Protein AF-A0A949TCM1-F1 (afdb_monomer_lite)

Foldseek 3Di:
DDPPPVVVVPDPPPPCPVPPPDDPDPPDDDDPDDPDQQDCPDPVSVVVVVVVVVVCQLQQVDDPVVLVVLCCVLVVVLCVQVVVLVVCCVPDPPNPVSCVVSVVSNVVSVVSVVVSVSSVVSNVVVVVVVVVD

Secondary structure (DSSP, 8-state):
--TTSSGGGSS------PPP------S----S---PPPPSSSHHHHHHHHHHHHHHHHTT---HHHHHHHIIIIIHHHHHHHHHHHHHHHH-S-HHHHHHHHHHHHHHHHHHHHHHHHHHHHHHHHHHHHTT-

pLDDT: mean 79.74, std 10.82, range [40.94, 92.69]

Radius of gyration: 36.77 Å; chains: 1; bounding box: 71×49×109 Å

Sequence (133 aa):
MSKNDEFKKFLPDEEFKSPPIVYEVPSEAEIPFQERIPSGYDPMSEIQLRGRAYRGLAGGKIPWWVLITGWFIFGGIAFAILIPTAIALITSNDLFLALITSLPALFFTSILVIIMWRGTAAKLVARKSQNRR

Structure (mmCIF, N/CA/C/O backbone):
data_AF-A0A949TCM1-F1
#
_entry.id   AF-A0A949TCM1-F1
#
loop_
_atom_site.group_PDB
_atom_site.id
_atom_site.type_symbol
_atom_site.label_atom_id
_atom_site.label_alt_id
_atom_site.label_comp_id
_atom_site.label_asym_id
_atom_site.label_entity_id
_atom_site.label_seq_id
_atom_site.pdbx_PDB_ins_code
_atom_site.Cartn_x
_atom_site.Cartn_y
_atom_site.Cartn_z
_atom_site.occupancy
_atom_site.B_iso_or_equiv
_atom_site.auth_seq_id
_atom_site.auth_comp_id
_atom_site.auth_asym_id
_atom_site.auth_atom_id
_atom_site.pdbx_PDB_model_num
ATOM 1 N N . MET A 1 1 ? -42.922 39.268 83.625 1.00 40.94 1 MET A N 1
ATOM 2 C CA . MET A 1 1 ? -43.728 38.449 82.694 1.00 40.94 1 MET A CA 1
ATOM 3 C C . MET A 1 1 ? -43.072 38.498 81.324 1.00 40.94 1 MET A C 1
ATOM 5 O O . MET A 1 1 ? -43.167 39.512 80.646 1.00 40.94 1 MET A O 1
ATOM 9 N N . SER A 1 2 ? -42.325 37.449 80.980 1.00 48.56 2 SER A N 1
ATOM 10 C CA . SER A 1 2 ? -41.699 37.268 79.667 1.00 48.56 2 SER A CA 1
ATOM 11 C C . SER A 1 2 ? -42.725 36.613 78.741 1.00 48.56 2 SER A C 1
ATOM 13 O O . SER A 1 2 ? -43.212 35.530 79.045 1.00 48.56 2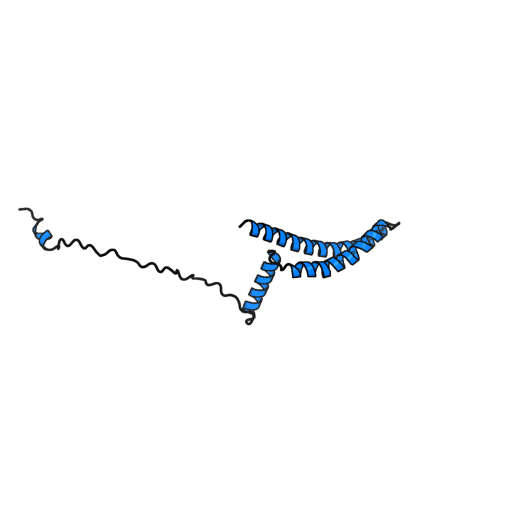 SER A O 1
ATOM 15 N N . LYS A 1 3 ? -43.093 37.274 77.638 1.00 52.06 3 LYS A N 1
ATOM 16 C CA . LYS A 1 3 ? -44.081 36.787 76.650 1.00 52.06 3 LYS A CA 1
ATOM 17 C C . LYS A 1 3 ? -43.558 35.648 75.755 1.00 52.06 3 LYS A C 1
ATOM 19 O O . LYS A 1 3 ? -44.270 35.209 74.861 1.00 52.06 3 LYS A O 1
ATOM 24 N N . ASN A 1 4 ? -42.334 35.172 75.985 1.00 58.47 4 ASN A N 1
ATOM 25 C CA . ASN A 1 4 ? -41.639 34.270 75.066 1.00 58.47 4 ASN A CA 1
ATOM 26 C C . ASN A 1 4 ? -41.744 32.778 75.437 1.00 58.47 4 ASN A C 1
ATOM 28 O O . ASN A 1 4 ? -41.255 31.947 74.675 1.00 58.47 4 ASN A O 1
ATOM 32 N N . ASP A 1 5 ? -42.385 32.425 76.558 1.00 59.12 5 ASP A N 1
ATOM 33 C CA . ASP A 1 5 ? -42.452 31.029 77.027 1.00 59.12 5 ASP A CA 1
ATOM 34 C C . ASP A 1 5 ? -43.704 30.269 76.553 1.00 59.12 5 ASP A C 1
ATOM 36 O O . ASP A 1 5 ? -43.642 29.059 76.356 1.00 59.12 5 ASP A O 1
ATOM 40 N N . GLU A 1 6 ? -44.828 30.945 76.283 1.00 61.66 6 GLU A N 1
ATOM 41 C CA . GLU A 1 6 ? -46.042 30.264 75.790 1.00 61.66 6 GLU A CA 1
ATOM 42 C C . GLU A 1 6 ? -45.890 29.743 74.356 1.00 61.66 6 GLU A C 1
ATOM 44 O O . GLU A 1 6 ? -46.442 28.698 74.019 1.00 61.66 6 GLU A O 1
ATOM 49 N N . PHE A 1 7 ? -45.097 30.420 73.520 1.00 61.44 7 PHE A N 1
ATOM 50 C CA . PHE A 1 7 ? -44.906 30.028 72.121 1.00 61.44 7 PHE A CA 1
ATOM 51 C C . PHE A 1 7 ? -44.073 28.744 71.975 1.00 61.44 7 PHE A C 1
ATOM 53 O O . PHE A 1 7 ? -44.286 27.965 71.050 1.00 61.44 7 PHE A O 1
ATOM 60 N N . LYS A 1 8 ? -43.175 28.470 72.931 1.00 57.78 8 LYS A N 1
ATOM 61 C CA . LYS A 1 8 ? -42.373 27.237 72.962 1.00 57.78 8 LYS A CA 1
ATOM 62 C C . LYS A 1 8 ? -43.178 25.996 73.350 1.00 57.78 8 LYS A C 1
ATOM 64 O O . LYS A 1 8 ? -42.734 24.890 73.100 1.00 57.78 8 LYS A O 1
ATOM 69 N N . LYS A 1 9 ? -44.379 26.157 73.915 1.0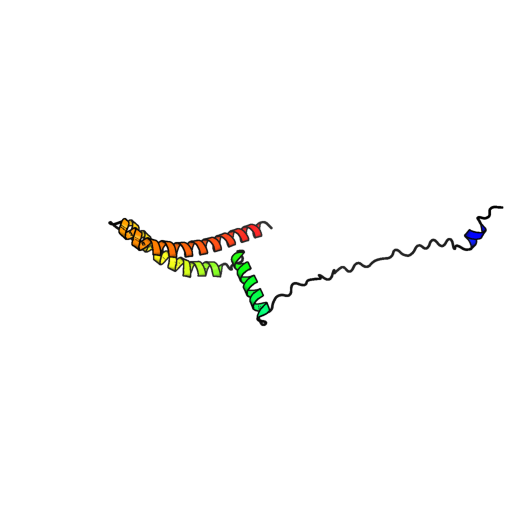0 62.16 9 LYS A N 1
ATOM 70 C CA . LYS A 1 9 ? -45.252 25.032 74.287 1.00 62.16 9 LYS A CA 1
ATOM 71 C C . LYS A 1 9 ? -45.934 24.371 73.079 1.00 62.16 9 LYS A C 1
ATOM 73 O O . LYS A 1 9 ? -46.397 23.241 73.187 1.00 62.16 9 LYS A O 1
ATOM 78 N N . PHE A 1 10 ? -46.014 25.078 71.950 1.00 63.19 10 PHE A N 1
ATOM 79 C CA . PHE A 1 10 ? -46.665 24.609 70.719 1.00 63.19 10 PHE A CA 1
ATOM 80 C C . PHE A 1 10 ? -45.688 24.060 69.676 1.00 63.19 10 PHE A C 1
ATOM 82 O O . PHE A 1 10 ? -46.123 23.505 68.669 1.00 63.19 10 PHE A O 1
ATOM 89 N N . LEU A 1 11 ? -44.385 24.211 69.907 1.00 66.25 11 LEU A N 1
ATOM 90 C CA . LEU A 1 11 ? -43.346 23.612 69.086 1.00 66.25 11 LEU A CA 1
ATOM 91 C C . LEU A 1 11 ? -42.834 22.391 69.851 1.00 66.25 11 LEU A C 1
ATOM 93 O O . LEU A 1 11 ? -42.244 22.571 70.914 1.00 66.25 11 LEU A O 1
ATOM 97 N N . PRO A 1 12 ? -43.082 21.155 69.391 1.00 59.75 12 PRO A N 1
ATOM 98 C CA . PRO A 1 12 ? -42.352 20.029 69.942 1.00 59.75 12 PRO A CA 1
ATOM 99 C C . PRO A 1 12 ? -40.860 20.289 69.689 1.00 59.75 12 PRO A C 1
ATOM 101 O O . PRO A 1 12 ? -40.449 20.409 68.536 1.00 59.75 12 PRO A O 1
ATOM 104 N N . ASP A 1 13 ? -40.051 20.357 70.751 1.00 56.94 13 ASP A N 1
ATOM 105 C CA . ASP A 1 13 ? -38.578 20.288 70.693 1.00 56.94 13 ASP A CA 1
ATOM 106 C C . ASP A 1 13 ? -38.127 18.869 70.281 1.00 56.94 13 ASP A C 1
ATOM 108 O O . ASP A 1 13 ? -37.160 18.304 70.793 1.00 56.94 13 ASP A O 1
ATOM 112 N N . GLU A 1 14 ? -38.860 18.245 69.363 1.00 57.47 14 GLU A N 1
ATOM 113 C CA . GLU A 1 14 ? -38.388 17.071 68.670 1.00 57.47 14 GLU A CA 1
ATOM 114 C C . GLU A 1 14 ? -37.333 17.579 67.701 1.00 57.47 14 GLU A C 1
ATOM 116 O O . GLU A 1 14 ? -37.625 18.161 66.655 1.00 57.47 14 GLU A O 1
ATOM 121 N N . GLU A 1 15 ? -36.072 17.384 68.087 1.00 59.56 15 GLU A N 1
ATOM 122 C CA . GLU A 1 15 ? -34.991 17.195 67.138 1.00 59.56 15 GLU A CA 1
ATOM 123 C C . GLU A 1 15 ? -35.492 16.182 66.102 1.00 59.56 15 GLU A C 1
ATOM 125 O O . GLU A 1 15 ? -35.344 14.971 66.276 1.00 59.56 15 GLU A O 1
ATOM 130 N N . PHE A 1 16 ? -36.114 16.667 65.025 1.00 56.09 16 PHE A N 1
ATOM 131 C CA . PHE A 1 16 ? -36.339 15.904 63.814 1.00 56.09 16 PHE A CA 1
ATOM 132 C C . PHE A 1 16 ? -34.944 15.608 63.263 1.00 56.09 16 PHE A C 1
ATOM 134 O O . PHE A 1 16 ? -34.471 16.235 62.311 1.00 56.09 16 PHE A O 1
ATOM 141 N N . LYS A 1 17 ? -34.266 14.627 63.871 1.00 59.53 17 LYS A N 1
ATOM 142 C CA . LYS A 1 17 ? -33.226 13.821 63.248 1.00 59.53 17 LYS A CA 1
ATOM 143 C C . LYS A 1 17 ? -33.933 13.060 62.145 1.00 59.53 17 LYS A C 1
ATOM 145 O O . LYS A 1 17 ? -34.220 11.874 62.257 1.00 59.53 17 LYS A O 1
ATOM 150 N N . SER A 1 18 ? -34.280 13.805 61.101 1.00 64.00 18 SER A N 1
ATOM 151 C CA . SER A 1 18 ? -34.670 13.264 59.820 1.00 64.00 18 SER A CA 1
ATOM 152 C C . SER A 1 18 ? -33.574 12.253 59.503 1.00 64.00 18 SER A C 1
ATOM 154 O O . SER A 1 18 ? -32.401 12.653 59.500 1.00 64.00 18 SER A O 1
ATOM 156 N N . PRO A 1 19 ? -33.890 10.952 59.374 1.00 66.62 19 PRO A N 1
ATOM 157 C CA . PRO A 1 19 ? -32.870 9.981 59.021 1.00 66.62 19 PRO A CA 1
ATOM 158 C C . PRO A 1 19 ? -32.158 10.513 57.772 1.00 66.62 19 PRO A C 1
ATOM 160 O O . PRO A 1 19 ? -32.828 11.106 56.916 1.00 66.62 19 PRO A O 1
ATOM 163 N N . PRO A 1 20 ? -30.818 10.410 57.697 1.00 70.19 20 PRO A N 1
ATOM 164 C CA . PRO A 1 20 ? -30.077 10.956 56.571 1.00 70.19 20 PRO A CA 1
ATOM 165 C C . PRO A 1 20 ? -30.730 10.428 55.301 1.00 70.19 20 PRO A C 1
ATOM 167 O O . PRO A 1 20 ? -30.924 9.222 55.167 1.00 70.19 20 PRO A O 1
ATOM 170 N N . ILE A 1 21 ? -31.147 11.332 54.416 1.00 71.44 21 ILE A N 1
ATOM 171 C CA . ILE A 1 21 ? -31.754 10.946 53.147 1.00 71.44 21 ILE A CA 1
ATOM 172 C C . ILE A 1 21 ? -30.651 10.232 52.366 1.00 71.44 21 ILE A C 1
ATOM 174 O O . ILE A 1 21 ? -29.741 10.866 51.831 1.00 71.44 21 ILE A O 1
ATOM 178 N N . VAL A 1 22 ? -30.679 8.901 52.392 1.00 73.38 22 VAL A N 1
ATOM 179 C CA . VAL A 1 22 ? -29.749 8.060 51.647 1.00 73.38 22 VAL A CA 1
ATOM 180 C C . VAL A 1 22 ? -30.248 8.049 50.213 1.00 73.38 22 VAL A C 1
ATOM 182 O O . VAL A 1 22 ? -31.218 7.374 49.882 1.00 73.38 22 VAL A O 1
ATOM 185 N N . TYR A 1 23 ? -29.611 8.848 49.365 1.00 71.44 23 TYR A N 1
ATOM 186 C CA . TYR A 1 23 ? -29.792 8.727 47.928 1.00 71.44 23 TYR A CA 1
ATOM 187 C C . TYR A 1 23 ? -28.980 7.521 47.466 1.00 71.44 23 TYR A C 1
ATOM 189 O O . TYR A 1 23 ? -27.748 7.557 47.467 1.00 71.44 23 TYR A O 1
ATOM 197 N N . GLU A 1 24 ? -29.662 6.444 47.091 1.00 75.38 24 GLU A N 1
ATOM 198 C CA . GLU A 1 24 ? -29.033 5.353 46.357 1.00 75.38 24 GLU A CA 1
ATOM 199 C C . GLU A 1 24 ? -28.700 5.874 44.959 1.00 75.38 24 GLU A C 1
ATOM 201 O O . GLU A 1 24 ? -29.564 6.009 44.094 1.00 75.38 24 GLU A O 1
ATOM 206 N N . VAL A 1 25 ? -27.438 6.256 44.758 1.00 75.19 25 VAL A N 1
ATOM 207 C CA . VAL A 1 25 ? -26.929 6.563 43.424 1.00 75.19 25 VAL A CA 1
ATOM 208 C C . VAL 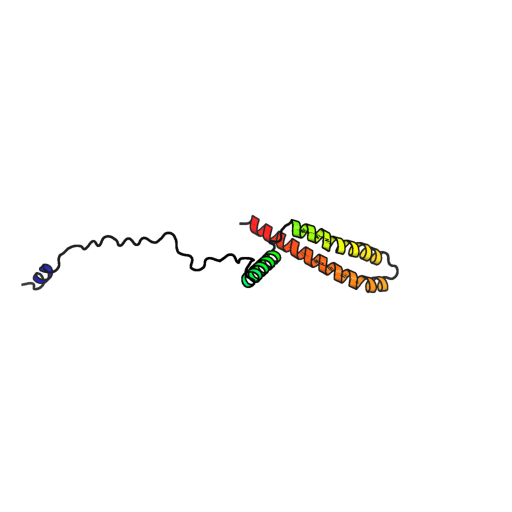A 1 25 ? -26.821 5.227 42.692 1.00 75.19 25 VAL A C 1
ATOM 210 O O . VAL A 1 25 ? -26.034 4.381 43.129 1.00 75.19 25 VAL A O 1
ATOM 213 N N . PRO A 1 26 ? -27.592 4.995 41.615 1.00 77.38 26 PRO A N 1
ATOM 214 C CA . PRO A 1 26 ? -27.462 3.767 40.850 1.00 77.38 26 PRO A CA 1
ATOM 215 C C . PRO A 1 26 ? -26.021 3.655 40.347 1.00 77.38 26 PRO A C 1
ATOM 217 O O . PRO A 1 26 ? -25.464 4.605 39.795 1.00 77.38 26 PRO A O 1
ATOM 220 N N . SER A 1 27 ? -25.400 2.494 40.564 1.00 76.62 27 SER A N 1
ATOM 221 C CA . SER A 1 27 ? -24.019 2.230 40.142 1.00 76.62 27 SER A CA 1
ATOM 222 C C . SER A 1 27 ? -23.849 2.256 38.622 1.00 76.62 27 SER A C 1
ATOM 224 O O . SER A 1 27 ? -22.736 2.420 38.126 1.00 76.62 27 SER A O 1
ATOM 226 N N . GLU A 1 28 ? -24.947 2.109 37.885 1.00 77.44 28 GLU A N 1
ATOM 227 C CA . GLU A 1 28 ? -24.987 2.125 36.430 1.00 77.44 28 GLU A CA 1
ATOM 228 C C . GLU A 1 28 ? -25.705 3.382 35.948 1.00 77.44 28 GLU A C 1
ATOM 230 O O . GLU A 1 28 ? -26.929 3.489 35.962 1.00 77.44 28 GLU A O 1
ATOM 235 N N . ALA A 1 29 ? -24.910 4.358 35.515 1.00 74.31 29 ALA A N 1
ATOM 236 C CA . ALA A 1 29 ? -25.409 5.457 34.710 1.00 74.31 29 ALA A CA 1
ATOM 237 C C . ALA A 1 29 ? -25.781 4.907 33.326 1.00 74.31 29 ALA A C 1
ATOM 239 O O . ALA A 1 29 ? -24.915 4.401 32.605 1.00 74.31 29 ALA A O 1
ATOM 240 N N . GLU A 1 30 ? -27.054 5.010 32.943 1.00 71.62 30 GLU A N 1
ATOM 241 C CA . GLU A 1 30 ? -27.474 4.706 31.577 1.00 71.62 30 GLU A CA 1
ATOM 242 C C . GLU A 1 30 ? -26.734 5.636 30.612 1.00 71.62 30 GLU A C 1
ATOM 244 O O . GLU A 1 30 ? -26.875 6.860 30.640 1.00 71.62 30 GLU A O 1
ATOM 249 N N . ILE A 1 31 ? -25.887 5.047 29.772 1.00 77.19 31 ILE A N 1
ATOM 250 C CA . ILE A 1 31 ? -25.140 5.778 28.755 1.00 77.19 31 ILE A CA 1
ATOM 251 C C . ILE A 1 31 ? -26.166 6.247 27.711 1.00 77.19 31 ILE A C 1
ATOM 253 O O . ILE A 1 31 ? -26.749 5.398 27.035 1.00 77.19 31 ILE A O 1
ATOM 257 N N . PRO A 1 32 ? -26.389 7.563 27.523 1.00 73.44 32 PRO A N 1
ATOM 258 C CA . PRO A 1 32 ? -27.469 8.064 26.663 1.00 73.44 32 PRO A CA 1
ATOM 259 C C . PRO A 1 32 ? -27.282 7.690 25.187 1.00 73.44 32 PRO A C 1
ATOM 261 O O . PRO A 1 32 ? -28.223 7.737 24.399 1.00 73.44 32 PRO A O 1
ATOM 264 N N . PHE A 1 33 ? -26.065 7.297 24.807 1.00 71.50 33 PHE A N 1
ATOM 265 C CA . PHE A 1 33 ? -25.724 6.861 23.464 1.00 71.50 33 PHE A CA 1
ATOM 266 C C . PHE A 1 33 ? -24.972 5.537 23.532 1.00 71.50 33 PHE A C 1
ATOM 268 O O . PHE A 1 33 ? -23.753 5.498 23.700 1.00 71.50 33 PHE A O 1
ATOM 275 N N . GLN A 1 34 ? -25.696 4.434 23.368 1.00 71.38 34 GLN A N 1
ATOM 276 C CA . GLN A 1 34 ? -25.068 3.162 23.049 1.00 71.38 34 GLN A CA 1
ATOM 277 C C . GLN A 1 34 ? -24.731 3.176 21.554 1.00 71.38 34 GLN A C 1
ATOM 279 O O . GLN A 1 34 ? -25.629 3.196 20.710 1.00 71.38 34 GLN A O 1
ATOM 284 N N . GLU A 1 35 ? -23.439 3.218 21.205 1.00 69.94 35 GLU A N 1
ATOM 285 C CA . GLU A 1 35 ? -23.013 3.104 19.805 1.00 69.94 35 GLU A CA 1
ATOM 286 C C . GLU A 1 35 ? -23.520 1.774 19.233 1.00 69.94 35 GLU A C 1
ATOM 288 O O . GLU A 1 35 ? -22.968 0.702 19.496 1.00 69.94 35 GLU A O 1
ATOM 293 N N . ARG A 1 36 ? -24.590 1.832 18.436 1.00 72.69 36 ARG A N 1
ATOM 294 C CA . ARG A 1 36 ? -25.106 0.658 17.739 1.00 72.69 36 ARG A CA 1
ATOM 295 C C . ARG A 1 36 ? -24.086 0.238 16.690 1.00 72.69 36 ARG A C 1
ATOM 297 O O . ARG A 1 36 ? -23.706 1.032 15.832 1.00 72.69 36 ARG A O 1
ATOM 304 N N . ILE A 1 37 ? -23.658 -1.022 16.734 1.00 78.31 37 ILE A N 1
ATOM 305 C CA . ILE A 1 37 ? -22.834 -1.595 15.670 1.00 78.31 37 ILE A CA 1
ATOM 306 C C . ILE A 1 37 ? -23.723 -1.682 14.419 1.00 78.31 37 ILE A C 1
ATOM 308 O O . ILE A 1 37 ? -24.744 -2.374 14.463 1.00 78.31 37 ILE A O 1
ATOM 312 N N . PRO A 1 38 ? -23.397 -0.968 13.326 1.00 80.75 38 PRO A N 1
ATOM 313 C CA . PRO A 1 38 ? -24.212 -1.001 12.118 1.00 80.75 38 PRO A CA 1
ATOM 314 C C . PRO A 1 38 ? -24.252 -2.426 11.551 1.00 80.75 38 PRO A C 1
ATOM 316 O O . PRO A 1 38 ? -23.227 -3.107 11.508 1.00 80.75 38 PRO A O 1
ATOM 319 N N . SER A 1 39 ? -25.434 -2.890 11.135 1.00 82.38 39 SER A N 1
ATOM 320 C CA . SER A 1 39 ? -25.594 -4.195 10.486 1.00 82.38 39 SER A CA 1
ATOM 321 C C . SER A 1 39 ? -25.228 -4.101 8.999 1.00 82.38 39 SER A C 1
ATOM 323 O O . SER A 1 39 ? -25.375 -3.059 8.375 1.00 82.38 39 SER A O 1
ATOM 325 N N . GLY A 1 40 ? -24.746 -5.181 8.387 1.00 84.00 40 GLY A N 1
ATOM 326 C CA . GLY A 1 40 ? -24.454 -5.193 6.943 1.00 84.00 40 GLY A CA 1
ATOM 327 C C . GLY A 1 40 ? -25.681 -5.395 6.047 1.00 84.00 40 GLY A C 1
ATOM 328 O O . GLY A 1 40 ? -25.529 -5.434 4.836 1.00 84.00 40 GLY A O 1
ATOM 329 N N . TYR A 1 41 ? -26.866 -5.579 6.636 1.00 85.69 41 TYR A N 1
ATOM 330 C CA . TYR A 1 41 ? -28.080 -5.989 5.921 1.00 85.69 41 TYR A CA 1
ATOM 331 C C . TYR A 1 41 ? -28.956 -4.819 5.462 1.00 85.69 41 TYR A C 1
ATOM 333 O O . TYR A 1 41 ? -29.724 -4.979 4.519 1.00 85.69 41 TYR A O 1
ATOM 341 N N . ASP A 1 42 ? -28.860 -3.662 6.120 1.00 91.12 42 ASP A N 1
ATOM 342 C CA . ASP A 1 42 ? -29.538 -2.436 5.696 1.00 91.12 42 ASP A CA 1
ATOM 343 C C . ASP A 1 42 ? -28.555 -1.588 4.859 1.00 91.12 42 ASP A C 1
ATOM 345 O O . ASP A 1 42 ? -27.407 -1.387 5.279 1.00 91.12 42 ASP A O 1
ATOM 349 N N . PRO A 1 43 ? -28.960 -1.100 3.669 1.00 85.81 43 PRO A N 1
ATOM 350 C CA . PRO A 1 43 ? -28.101 -0.294 2.802 1.00 85.81 43 PRO A CA 1
ATOM 351 C C . PRO A 1 43 ? -27.483 0.918 3.512 1.00 85.81 43 PRO A C 1
ATOM 353 O O . PRO A 1 43 ? -26.338 1.283 3.229 1.00 85.81 43 PRO A O 1
ATOM 356 N N . MET A 1 44 ? -28.191 1.540 4.460 1.00 88.88 44 MET A N 1
ATOM 357 C CA . MET A 1 44 ? -27.658 2.698 5.180 1.00 88.88 44 MET A CA 1
ATOM 358 C C . MET A 1 44 ? -26.507 2.303 6.115 1.00 88.88 44 MET A C 1
ATOM 360 O O . MET A 1 44 ? -25.460 2.957 6.161 1.00 88.88 44 MET A O 1
ATOM 364 N N . SER A 1 45 ? -26.672 1.210 6.854 1.00 85.81 45 SER A N 1
ATOM 365 C CA . SER A 1 45 ? -25.658 0.712 7.780 1.00 85.81 45 SER A CA 1
ATOM 366 C C . SER A 1 45 ? -24.481 0.048 7.055 1.00 85.81 45 SER A C 1
ATOM 368 O O . SER A 1 45 ? -23.348 0.117 7.538 1.00 85.81 45 SER A O 1
ATOM 370 N N . GLU A 1 46 ? -24.689 -0.483 5.848 1.00 88.06 46 GLU A N 1
ATOM 371 C CA . GLU A 1 46 ? -23.610 -0.958 4.979 1.00 88.06 46 GLU A CA 1
ATOM 372 C C . GLU A 1 46 ? -22.643 0.174 4.586 1.00 88.06 46 GLU A C 1
ATOM 374 O O . GLU A 1 46 ? -21.421 0.020 4.686 1.00 88.06 46 GLU A O 1
ATOM 379 N N . ILE A 1 47 ? -23.163 1.341 4.192 1.00 86.06 47 ILE A N 1
ATOM 380 C CA . ILE A 1 47 ? -22.334 2.510 3.852 1.00 86.06 47 ILE A CA 1
ATOM 381 C C . ILE A 1 47 ? -21.500 2.945 5.065 1.00 86.06 47 ILE A C 1
ATOM 383 O O . ILE A 1 47 ? -20.307 3.240 4.933 1.00 86.06 47 ILE A O 1
ATOM 387 N N . GLN A 1 48 ? -22.095 2.931 6.260 1.00 86.62 48 GLN A N 1
ATOM 388 C CA . GLN A 1 48 ? -21.394 3.257 7.504 1.00 86.62 48 GLN A CA 1
ATOM 389 C C . GLN A 1 48 ? -20.279 2.250 7.819 1.00 86.62 48 GLN A C 1
ATOM 391 O O . GLN A 1 48 ? -19.170 2.656 8.185 1.00 86.62 48 GLN A O 1
ATOM 396 N N . LEU A 1 49 ? -20.529 0.950 7.628 1.00 86.06 49 LEU A N 1
ATOM 397 C CA . LEU A 1 49 ? -19.518 -0.101 7.783 1.00 86.06 49 LEU A CA 1
ATOM 398 C C . LEU A 1 49 ? -18.363 0.076 6.799 1.00 86.06 49 LEU A C 1
ATOM 400 O O . LEU A 1 49 ? -17.201 0.035 7.210 1.00 86.06 49 LEU A O 1
ATOM 404 N N . ARG A 1 50 ? -18.665 0.334 5.522 1.00 84.69 50 ARG A N 1
ATOM 405 C CA . ARG A 1 50 ? -17.652 0.598 4.489 1.00 84.69 50 ARG A CA 1
ATOM 406 C C . ARG A 1 50 ? -16.815 1.826 4.848 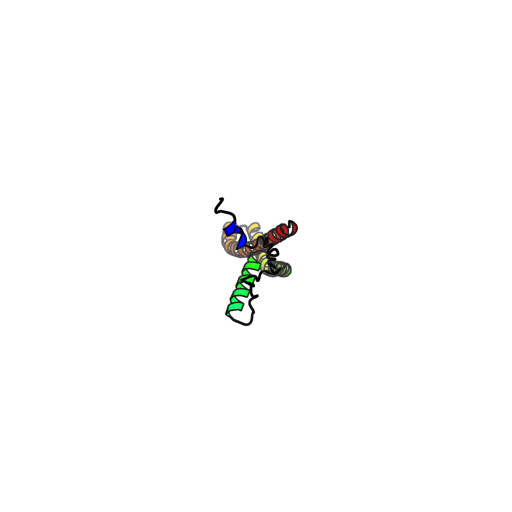1.00 84.69 50 ARG A C 1
ATOM 408 O O . ARG A 1 50 ? -15.588 1.756 4.843 1.00 84.69 50 ARG A O 1
ATOM 415 N N . GLY A 1 51 ? -17.450 2.926 5.251 1.00 84.06 51 GLY A N 1
ATOM 416 C CA . GLY A 1 51 ? -16.755 4.138 5.695 1.00 84.06 51 GLY A CA 1
ATOM 417 C C . GLY A 1 51 ? -15.846 3.898 6.908 1.00 84.06 51 GLY A C 1
ATOM 418 O O . GLY A 1 51 ? -14.700 4.361 6.934 1.00 84.06 51 GLY A O 1
ATOM 419 N N . ARG A 1 52 ? -16.318 3.124 7.896 1.00 82.62 52 ARG A N 1
ATOM 420 C CA . ARG A 1 52 ? -15.527 2.722 9.072 1.00 82.62 52 ARG A CA 1
ATOM 421 C C . ARG A 1 52 ? -14.351 1.825 8.670 1.00 82.62 52 ARG A C 1
ATOM 423 O O . ARG A 1 52 ? -13.248 2.026 9.179 1.00 82.62 52 ARG A O 1
ATOM 430 N N . ALA A 1 53 ? -14.548 0.905 7.728 1.00 80.94 53 ALA A N 1
ATOM 431 C CA . ALA A 1 53 ? -13.487 0.064 7.184 1.00 80.94 53 ALA A CA 1
ATOM 432 C C . ALA A 1 53 ? -12.418 0.898 6.458 1.00 80.94 53 ALA A C 1
ATOM 434 O O . ALA A 1 53 ? -11.237 0.764 6.774 1.00 80.94 53 ALA A O 1
ATOM 435 N N . TYR A 1 54 ? -12.804 1.825 5.573 1.00 82.31 54 TYR A N 1
ATOM 436 C CA . TYR A 1 54 ? -11.855 2.703 4.874 1.00 82.31 54 TYR A CA 1
ATOM 437 C C . TYR A 1 54 ? -11.071 3.604 5.830 1.00 82.31 54 TYR A C 1
ATOM 439 O O . TYR A 1 54 ? -9.854 3.732 5.689 1.00 82.31 54 TYR A O 1
ATOM 447 N N . ARG A 1 55 ? -11.726 4.169 6.853 1.00 80.38 55 ARG A N 1
ATOM 448 C CA . ARG A 1 55 ? -11.028 4.913 7.915 1.00 80.38 55 ARG A CA 1
ATOM 449 C C . ARG A 1 55 ? -10.069 4.028 8.707 1.00 80.38 55 ARG A C 1
ATOM 451 O O . ARG A 1 55 ? -8.970 4.471 9.025 1.00 80.38 55 ARG A O 1
ATOM 458 N N . GLY A 1 56 ? -10.450 2.787 9.004 1.00 77.19 56 GLY A N 1
ATOM 459 C CA . GLY A 1 56 ? -9.573 1.814 9.658 1.00 77.19 56 GLY A CA 1
ATOM 460 C C . GLY A 1 56 ? -8.340 1.478 8.817 1.00 77.19 56 GLY A C 1
ATOM 461 O O . GLY A 1 56 ? -7.224 1.453 9.341 1.00 77.19 56 GLY A O 1
ATOM 462 N N . LEU A 1 57 ? -8.526 1.289 7.509 1.00 74.38 57 LEU A N 1
ATOM 463 C CA . LEU A 1 57 ? -7.440 1.040 6.563 1.00 74.38 57 LEU A CA 1
ATOM 464 C C . LEU A 1 57 ? -6.503 2.255 6.456 1.00 74.38 57 LEU A C 1
ATOM 466 O O . LEU A 1 57 ? -5.291 2.104 6.587 1.00 74.38 57 LEU A O 1
ATOM 470 N N . ALA A 1 58 ? -7.048 3.466 6.318 1.00 71.31 58 ALA A N 1
ATOM 471 C CA . ALA A 1 58 ? -6.260 4.700 6.285 1.00 71.31 58 ALA A CA 1
ATOM 472 C C . ALA A 1 58 ? -5.535 4.983 7.617 1.00 71.31 58 ALA A C 1
ATOM 474 O O . ALA A 1 58 ? -4.428 5.514 7.625 1.00 71.31 58 ALA A O 1
ATOM 475 N N . GLY A 1 59 ? -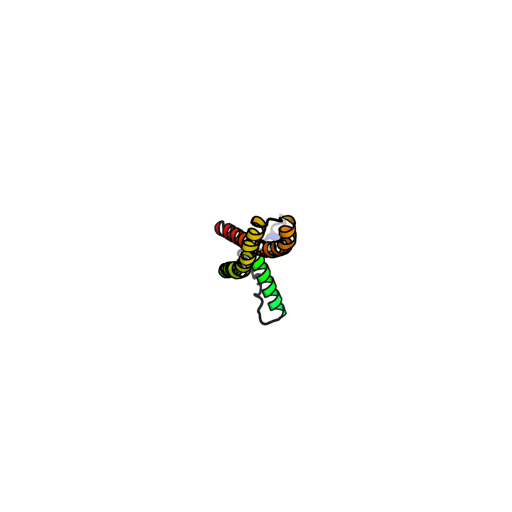6.129 4.586 8.746 1.00 70.94 59 GLY A N 1
ATOM 476 C CA . GLY A 1 59 ? -5.580 4.750 10.094 1.00 70.94 59 GLY A CA 1
ATOM 477 C C . GLY A 1 59 ? -4.518 3.721 10.497 1.00 70.94 59 GLY A C 1
ATOM 478 O O . GLY A 1 59 ? -4.178 3.633 11.675 1.00 70.94 59 GLY A O 1
ATOM 479 N N . GLY A 1 60 ? -4.015 2.907 9.563 1.00 74.31 60 GLY A N 1
ATOM 480 C CA . GLY A 1 60 ? -2.941 1.946 9.831 1.00 74.31 60 GLY A CA 1
ATOM 481 C C . GLY A 1 60 ? -3.391 0.639 10.496 1.00 74.31 60 GLY A C 1
ATOM 482 O O . GLY A 1 60 ? -2.539 -0.170 10.862 1.00 74.31 60 GLY A O 1
ATOM 483 N N . LYS A 1 61 ? -4.703 0.372 10.604 1.00 80.56 61 LYS A N 1
ATOM 484 C CA . LYS A 1 61 ? -5.249 -0.908 11.109 1.00 80.56 61 LYS A CA 1
ATOM 485 C C . LYS A 1 61 ? -5.355 -1.994 10.025 1.00 80.56 61 LYS A C 1
ATOM 487 O O . LYS A 1 61 ? -6.081 -2.969 10.190 1.00 80.56 61 LYS A O 1
ATOM 492 N N . ILE A 1 62 ? -4.641 -1.840 8.909 1.00 84.69 62 ILE A N 1
ATOM 493 C CA . ILE A 1 62 ? -4.630 -2.810 7.805 1.00 84.69 62 ILE A CA 1
ATOM 494 C C . ILE A 1 62 ? -4.057 -4.152 8.305 1.00 84.69 62 ILE A C 1
ATOM 496 O O . ILE A 1 62 ? -2.982 -4.144 8.911 1.00 84.69 62 ILE A O 1
ATOM 500 N N . PRO A 1 63 ? -4.682 -5.316 8.036 1.00 86.00 63 PRO A N 1
ATOM 501 C CA . PRO A 1 63 ? -4.119 -6.631 8.366 1.00 86.00 63 PRO A CA 1
ATOM 502 C C . PRO A 1 63 ? -2.743 -6.869 7.718 1.00 86.00 63 PRO A C 1
ATOM 504 O O . PRO A 1 63 ? -2.432 -6.321 6.664 1.00 86.00 63 PRO A O 1
ATOM 507 N N . TRP A 1 64 ? -1.856 -7.650 8.353 1.00 85.06 64 TRP A N 1
ATOM 508 C CA . TRP A 1 64 ? -0.481 -7.849 7.833 1.00 85.06 64 TRP A CA 1
ATOM 509 C C . TRP A 1 64 ? -0.462 -8.642 6.533 1.00 85.06 64 TRP A C 1
ATOM 511 O O . TRP A 1 64 ? 0.259 -8.270 5.614 1.00 85.06 64 TRP A O 1
ATOM 521 N N . TRP A 1 65 ? -1.333 -9.640 6.420 1.00 87.56 65 TRP A N 1
ATOM 522 C CA . TRP A 1 65 ? -1.508 -10.403 5.189 1.00 87.56 65 TRP A CA 1
ATOM 523 C C . TRP A 1 65 ? -1.939 -9.516 4.002 1.00 87.56 65 TRP A C 1
ATOM 525 O O . TRP A 1 65 ? -1.405 -9.679 2.909 1.00 87.56 65 TRP A O 1
ATOM 535 N N . VAL A 1 66 ? -2.828 -8.534 4.211 1.00 88.00 66 VAL A N 1
ATOM 536 C CA . VAL A 1 66 ? -3.274 -7.608 3.147 1.00 88.00 66 VAL A CA 1
ATOM 537 C C . VAL A 1 66 ? -2.111 -6.756 2.629 1.00 88.00 66 VAL A C 1
ATOM 539 O O . VAL A 1 66 ? -1.986 -6.534 1.431 1.00 88.00 66 VAL A O 1
ATOM 542 N N . LEU A 1 67 ? -1.210 -6.320 3.514 1.00 87.88 67 LEU A N 1
ATOM 543 C CA . LEU A 1 67 ? -0.003 -5.606 3.094 1.00 87.88 67 LEU A CA 1
ATOM 544 C C . LEU A 1 67 ? 0.968 -6.505 2.330 1.00 87.88 67 LEU A C 1
ATOM 546 O O . LEU A 1 67 ? 1.474 -6.085 1.297 1.00 87.88 67 LEU A O 1
ATOM 550 N N . ILE A 1 68 ? 1.217 -7.724 2.814 1.00 89.25 68 ILE A N 1
ATOM 551 C CA . ILE A 1 68 ? 2.136 -8.669 2.160 1.00 89.25 68 ILE A CA 1
ATOM 552 C C . ILE A 1 68 ? 1.630 -9.022 0.758 1.00 89.25 68 ILE A C 1
ATOM 554 O O . ILE A 1 68 ? 2.386 -8.954 -0.205 1.00 89.25 68 ILE A O 1
ATOM 558 N N . THR A 1 69 ? 0.343 -9.345 0.632 1.00 92.69 69 THR A N 1
ATOM 559 C CA . THR A 1 69 ? -0.280 -9.658 -0.664 1.00 92.69 69 THR A CA 1
ATOM 560 C C . THR A 1 69 ? -0.297 -8.451 -1.592 1.00 92.69 69 THR A C 1
ATOM 562 O O . THR A 1 69 ? 0.033 -8.590 -2.766 1.00 92.69 69 THR A O 1
ATOM 565 N N . GLY A 1 70 ? -0.578 -7.254 -1.067 1.00 89.19 70 GLY A N 1
ATOM 566 C CA . GLY A 1 70 ? -0.459 -6.012 -1.825 1.00 89.19 70 GLY A CA 1
ATOM 567 C C . GLY A 1 70 ? 0.956 -5.796 -2.368 1.00 89.19 70 GLY A C 1
ATOM 568 O O . GLY A 1 70 ? 1.115 -5.513 -3.551 1.00 89.19 70 GLY A O 1
ATOM 569 N N . TRP A 1 71 ? 1.985 -6.001 -1.541 1.00 90.38 71 TRP A N 1
ATOM 570 C CA . TRP A 1 71 ? 3.384 -5.891 -1.967 1.00 90.38 71 TRP A CA 1
ATOM 571 C C . TRP A 1 71 ? 3.756 -6.929 -3.018 1.00 90.38 71 TRP A C 1
ATOM 573 O O . TRP A 1 71 ? 4.488 -6.613 -3.949 1.00 90.38 71 TRP A O 1
ATOM 583 N N . PHE A 1 72 ? 3.237 -8.146 -2.907 1.00 91.88 72 PHE A N 1
ATOM 584 C CA . PHE A 1 72 ? 3.531 -9.192 -3.877 1.00 91.88 72 PHE A CA 1
ATOM 585 C C . PHE A 1 72 ? 2.879 -8.913 -5.237 1.00 91.88 72 PHE A C 1
ATOM 587 O O . PHE A 1 72 ? 3.524 -9.057 -6.270 1.00 91.88 72 PHE A O 1
ATOM 594 N N . ILE A 1 73 ? 1.622 -8.463 -5.241 1.00 91.00 73 ILE A N 1
ATOM 595 C CA . ILE A 1 73 ? 0.869 -8.187 -6.470 1.00 91.00 73 ILE A CA 1
ATOM 596 C C . ILE A 1 73 ? 1.322 -6.856 -7.077 1.00 91.00 73 ILE A C 1
ATOM 598 O O . ILE A 1 73 ? 1.881 -6.823 -8.168 1.00 91.00 73 ILE A O 1
ATOM 602 N N . PHE A 1 74 ? 1.120 -5.747 -6.366 1.00 89.31 74 PHE A N 1
ATOM 603 C CA . PHE A 1 74 ? 1.398 -4.411 -6.893 1.00 89.31 74 PHE A CA 1
ATOM 604 C C . PHE A 1 74 ? 2.886 -4.083 -6.871 1.00 89.31 74 PHE A C 1
ATOM 606 O O . PHE A 1 74 ? 3.402 -3.538 -7.843 1.00 89.31 74 PHE A O 1
ATOM 613 N N . GLY A 1 75 ? 3.584 -4.435 -5.790 1.00 88.06 75 GLY A N 1
ATOM 614 C CA . GLY A 1 75 ? 5.034 -4.259 -5.711 1.00 88.06 75 GLY A CA 1
ATOM 615 C C . GLY A 1 75 ? 5.766 -5.184 -6.682 1.00 88.06 75 GLY A C 1
ATOM 616 O O . GLY A 1 75 ? 6.673 -4.726 -7.366 1.00 88.06 75 GLY A O 1
ATOM 617 N N . GLY A 1 76 ? 5.334 -6.441 -6.826 1.00 88.25 76 GLY A N 1
ATOM 618 C CA . GLY A 1 76 ? 5.898 -7.374 -7.807 1.00 88.25 76 GLY A CA 1
ATOM 619 C C . GLY A 1 76 ? 5.786 -6.856 -9.240 1.00 88.25 76 GLY A C 1
ATOM 620 O O . GLY A 1 76 ? 6.790 -6.806 -9.947 1.00 88.25 76 GLY A O 1
ATOM 621 N N . ILE A 1 77 ? 4.602 -6.381 -9.645 1.00 89.06 77 ILE A N 1
ATOM 622 C CA . ILE A 1 77 ? 4.401 -5.755 -10.963 1.00 89.06 77 ILE A CA 1
ATOM 623 C C . ILE A 1 77 ? 5.254 -4.488 -11.102 1.00 89.06 77 ILE A C 1
ATOM 625 O O . ILE A 1 77 ? 5.909 -4.294 -12.126 1.00 89.06 77 ILE A O 1
ATOM 629 N N . ALA A 1 78 ? 5.285 -3.636 -10.073 1.00 89.44 78 ALA A N 1
ATOM 630 C CA . ALA A 1 78 ? 6.078 -2.414 -10.105 1.00 89.44 78 ALA A CA 1
ATOM 631 C C . ALA A 1 78 ? 7.574 -2.716 -10.283 1.00 89.44 78 ALA A C 1
ATOM 633 O O . ALA A 1 78 ? 8.200 -2.117 -11.152 1.00 89.44 78 ALA A O 1
ATOM 634 N N . PHE A 1 79 ? 8.138 -3.672 -9.536 1.00 89.31 79 PHE A N 1
ATOM 635 C CA . PHE A 1 79 ? 9.544 -4.075 -9.654 1.00 89.31 79 PHE A CA 1
ATOM 636 C C . PHE A 1 79 ? 9.854 -4.782 -10.973 1.00 89.31 79 PHE A C 1
ATOM 638 O O . PHE A 1 79 ? 10.916 -4.540 -11.545 1.00 89.31 79 PHE A O 1
ATOM 645 N N . ALA A 1 80 ? 8.930 -5.597 -11.487 1.00 90.44 80 ALA A N 1
ATOM 646 C CA . ALA A 1 80 ? 9.081 -6.248 -12.786 1.00 90.44 80 ALA A CA 1
ATOM 647 C C . ALA A 1 80 ? 9.221 -5.238 -13.937 1.00 90.44 80 ALA A C 1
ATOM 649 O O . ALA A 1 80 ? 9.868 -5.541 -14.934 1.00 90.44 80 ALA A O 1
ATOM 650 N N . ILE A 1 81 ? 8.655 -4.037 -13.795 1.00 88.94 81 ILE A N 1
ATOM 651 C CA . ILE A 1 81 ? 8.790 -2.950 -14.772 1.00 88.94 81 ILE A CA 1
ATOM 652 C C . ILE A 1 81 ? 9.986 -2.050 -14.427 1.00 88.94 81 ILE A C 1
ATOM 654 O O . ILE A 1 81 ? 10.751 -1.677 -15.316 1.00 88.94 81 ILE A O 1
ATOM 658 N N . LEU A 1 82 ? 10.190 -1.720 -13.147 1.00 89.00 82 LEU A N 1
ATOM 659 C CA . LEU A 1 82 ? 11.257 -0.819 -12.693 1.00 89.00 82 LEU A CA 1
ATOM 660 C C . LEU A 1 82 ? 12.659 -1.369 -12.953 1.00 89.00 82 LEU A C 1
ATOM 662 O O . LEU A 1 82 ? 13.533 -0.621 -13.376 1.00 89.00 82 LEU A O 1
ATOM 666 N N . ILE A 1 83 ? 12.891 -2.660 -12.703 1.00 89.19 83 ILE A N 1
ATOM 667 C CA . ILE A 1 83 ? 14.235 -3.241 -12.816 1.00 89.19 83 ILE A CA 1
ATOM 668 C C . ILE A 1 83 ? 14.718 -3.227 -14.278 1.00 89.19 83 ILE A C 1
ATOM 670 O O . ILE A 1 83 ? 15.789 -2.672 -14.528 1.00 89.19 83 ILE A O 1
ATOM 674 N N . PRO A 1 84 ? 13.959 -3.741 -15.268 1.00 89.06 84 PRO A N 1
ATOM 675 C CA . PRO A 1 84 ? 14.398 -3.710 -16.661 1.00 89.06 84 PRO A CA 1
ATOM 676 C C . PRO A 1 84 ? 14.494 -2.293 -17.224 1.00 89.06 84 PRO A C 1
ATOM 678 O O . PRO A 1 84 ? 15.419 -2.005 -17.976 1.00 89.06 84 PRO A O 1
ATOM 681 N N . THR A 1 85 ? 13.572 -1.398 -16.851 1.00 87.31 85 THR A N 1
ATOM 682 C CA . THR A 1 85 ? 13.611 0.000 -17.316 1.00 87.31 85 THR A CA 1
ATOM 683 C C . THR A 1 85 ? 14.813 0.756 -16.755 1.00 87.31 85 THR A C 1
ATOM 685 O O . THR A 1 85 ? 15.460 1.492 -17.496 1.00 87.31 85 THR A O 1
ATOM 688 N N . ALA A 1 86 ? 15.173 0.526 -15.489 1.00 86.94 86 ALA A N 1
ATOM 689 C CA . ALA A 1 86 ? 16.381 1.090 -14.898 1.00 86.94 86 ALA A CA 1
ATOM 690 C C . ALA A 1 86 ? 17.657 0.549 -15.561 1.00 86.94 86 ALA A C 1
ATOM 692 O O . ALA A 1 86 ? 18.562 1.325 -15.859 1.00 86.94 86 ALA A O 1
ATOM 693 N N . ILE A 1 87 ? 17.723 -0.759 -15.840 1.00 88.44 87 ILE A N 1
ATOM 694 C CA . ILE A 1 87 ? 18.860 -1.358 -16.555 1.00 88.44 87 ILE A CA 1
ATOM 695 C C . ILE A 1 87 ? 18.974 -0.756 -17.956 1.00 88.44 87 ILE A C 1
ATOM 697 O O . ILE A 1 87 ? 20.048 -0.284 -18.320 1.00 88.44 87 ILE A O 1
ATOM 701 N N . ALA A 1 88 ? 17.868 -0.704 -18.704 1.00 86.56 88 ALA A N 1
ATOM 702 C CA . ALA A 1 88 ? 17.834 -0.151 -20.052 1.00 86.56 88 ALA A CA 1
ATOM 703 C C . ALA A 1 88 ? 18.329 1.303 -20.093 1.00 86.56 88 ALA A C 1
ATOM 705 O O . ALA A 1 88 ? 19.082 1.653 -20.998 1.00 86.56 88 ALA A O 1
ATOM 706 N N . LEU A 1 89 ? 17.970 2.116 -19.092 1.00 86.69 89 LEU A N 1
ATOM 707 C CA . LEU A 1 89 ? 18.423 3.503 -18.964 1.00 86.69 89 LEU A CA 1
ATOM 708 C C . LEU A 1 89 ? 19.935 3.619 -18.704 1.00 86.69 89 LEU A C 1
ATOM 710 O O . LEU A 1 89 ? 20.575 4.544 -19.195 1.00 86.69 89 LEU A O 1
ATOM 714 N N . ILE A 1 90 ? 20.515 2.696 -17.933 1.00 87.12 90 ILE A N 1
ATOM 715 C CA . ILE A 1 90 ? 21.954 2.700 -17.619 1.00 87.12 90 ILE A CA 1
ATOM 716 C C . ILE A 1 90 ? 22.773 2.189 -18.811 1.00 87.12 90 ILE A C 1
ATOM 718 O O . ILE A 1 90 ? 23.869 2.681 -19.064 1.00 87.12 90 ILE A O 1
ATOM 722 N N . THR A 1 91 ? 22.255 1.200 -19.542 1.00 88.38 91 THR A N 1
ATOM 723 C CA . THR A 1 91 ? 22.960 0.569 -20.670 1.00 88.38 91 THR A CA 1
ATOM 724 C C . THR A 1 91 ? 22.753 1.277 -22.009 1.00 88.38 91 THR A C 1
ATOM 726 O O . THR A 1 91 ? 23.388 0.906 -22.993 1.00 88.38 91 THR A O 1
ATOM 729 N N . SER A 1 92 ? 21.843 2.249 -22.092 1.00 83.25 92 SER A N 1
ATOM 730 C CA . SER A 1 92 ? 21.548 2.945 -23.345 1.00 83.25 92 SER A CA 1
ATOM 731 C C . SER A 1 92 ? 22.669 3.904 -23.743 1.00 83.25 92 SER A C 1
ATOM 733 O O . SER A 1 92 ? 23.043 4.773 -22.958 1.00 83.25 92 SER A O 1
ATOM 735 N N . ASN A 1 93 ? 23.126 3.810 -24.995 1.00 82.81 93 ASN A N 1
ATOM 736 C CA . ASN A 1 93 ? 24.062 4.779 -25.577 1.00 82.81 93 ASN A CA 1
ATOM 737 C C . ASN A 1 93 ? 23.416 6.165 -25.770 1.00 82.81 93 ASN A C 1
ATOM 739 O O . ASN A 1 93 ? 24.077 7.180 -25.577 1.00 82.81 93 ASN A O 1
ATOM 743 N N . ASP A 1 94 ? 22.115 6.204 -26.083 1.00 86.81 94 ASP A N 1
ATOM 744 C CA . ASP A 1 94 ? 21.346 7.438 -26.273 1.00 86.81 94 ASP A CA 1
ATOM 745 C C . ASP A 1 94 ? 20.467 7.738 -25.060 1.00 86.81 94 ASP A C 1
ATOM 747 O O . ASP A 1 94 ? 19.273 7.422 -25.009 1.00 86.81 94 ASP A O 1
ATOM 751 N N . LEU A 1 95 ? 21.072 8.405 -24.080 1.00 83.75 95 LEU A N 1
ATOM 752 C CA . LEU A 1 95 ? 20.435 8.734 -22.805 1.00 83.75 95 LEU A CA 1
ATOM 753 C C . LEU A 1 95 ? 19.159 9.575 -23.001 1.00 83.75 95 LEU A C 1
ATOM 755 O O . LEU A 1 95 ? 18.167 9.357 -22.316 1.00 83.75 95 LEU A O 1
ATOM 759 N N . PHE A 1 96 ? 19.134 10.485 -23.982 1.00 85.44 96 PHE A N 1
ATOM 760 C CA . PHE A 1 96 ? 17.982 11.360 -24.234 1.00 85.44 96 PHE A CA 1
ATOM 761 C C . PHE A 1 96 ? 16.739 10.589 -24.713 1.00 85.44 96 PHE A C 1
ATOM 763 O O . PHE A 1 96 ? 15.636 10.808 -24.211 1.00 85.44 96 PHE A O 1
ATOM 770 N N . LEU A 1 97 ? 16.913 9.639 -25.639 1.00 84.81 97 LEU A N 1
ATOM 771 C CA . LEU A 1 97 ? 15.823 8.801 -26.149 1.00 84.81 97 LEU A CA 1
ATOM 772 C C . LEU A 1 97 ? 15.340 7.809 -25.080 1.00 84.81 97 LEU A C 1
ATOM 774 O O . LEU A 1 97 ? 14.134 7.618 -24.893 1.00 84.81 97 LEU A O 1
ATOM 778 N N . ALA A 1 98 ? 16.278 7.206 -24.348 1.00 84.25 98 ALA A N 1
ATOM 779 C CA . ALA A 1 98 ? 15.967 6.301 -23.249 1.00 84.25 98 ALA A CA 1
ATOM 780 C C . ALA A 1 98 ? 15.184 7.012 -22.137 1.00 84.25 98 ALA A C 1
ATOM 782 O O . ALA A 1 98 ? 14.220 6.460 -21.608 1.00 84.25 98 ALA A O 1
ATOM 783 N N . LEU A 1 99 ? 15.529 8.262 -21.818 1.00 84.81 99 LEU A N 1
ATOM 784 C CA . LEU A 1 99 ? 14.847 9.032 -20.782 1.00 84.81 99 LEU A CA 1
ATOM 785 C C . LEU A 1 99 ? 13.410 9.380 -21.188 1.00 84.81 99 LEU A C 1
ATOM 787 O O . LEU A 1 99 ? 12.503 9.152 -20.398 1.00 84.81 99 LEU A O 1
ATOM 791 N N . ILE A 1 100 ? 13.174 9.841 -22.422 1.00 87.44 100 ILE A N 1
ATOM 792 C CA . ILE A 1 100 ? 11.821 10.177 -22.913 1.00 87.44 100 ILE A CA 1
ATOM 793 C C . ILE A 1 100 ? 10.902 8.950 -22.916 1.00 87.44 100 ILE A C 1
ATOM 795 O O . ILE A 1 100 ? 9.740 9.039 -22.520 1.00 87.44 100 ILE A O 1
ATOM 799 N N . THR A 1 101 ? 11.419 7.802 -23.350 1.00 86.38 101 THR A N 1
ATOM 800 C CA . THR A 1 101 ? 10.637 6.562 -23.455 1.00 86.38 101 THR A CA 1
ATOM 801 C C . THR A 1 101 ? 10.375 5.908 -22.095 1.00 86.38 101 THR A C 1
ATOM 803 O O . THR A 1 101 ? 9.295 5.356 -21.881 1.00 86.38 101 THR A O 1
ATOM 806 N N . SER A 1 102 ? 11.318 5.996 -21.153 1.00 86.69 102 SER A N 1
ATOM 807 C CA . SER A 1 102 ? 11.199 5.373 -19.825 1.00 86.69 102 SER A CA 1
ATOM 808 C C . SER A 1 102 ? 10.494 6.243 -18.777 1.00 86.69 102 SER A C 1
ATOM 810 O O . SER A 1 102 ? 9.939 5.696 -17.819 1.00 86.69 102 SER A O 1
ATOM 812 N N . LEU A 1 103 ? 10.441 7.570 -18.953 1.00 87.44 103 LEU A N 1
ATOM 813 C CA . LEU A 1 103 ? 9.840 8.504 -17.987 1.00 87.44 103 LEU A CA 1
ATOM 814 C C . LEU A 1 103 ? 8.391 8.166 -17.612 1.00 87.44 103 LEU A C 1
ATOM 816 O O . LEU A 1 103 ? 8.094 8.113 -16.416 1.00 87.44 103 LEU A O 1
ATOM 820 N N . PRO A 1 104 ? 7.482 7.895 -18.572 1.00 87.19 104 PRO A N 1
ATOM 821 C CA . PRO A 1 104 ? 6.098 7.570 -18.244 1.00 87.19 104 PRO A CA 1
ATOM 822 C C . PRO A 1 104 ? 6.010 6.294 -17.401 1.00 87.19 104 PRO A C 1
ATOM 824 O O . PRO A 1 104 ? 5.334 6.272 -16.373 1.00 87.19 104 PRO A O 1
ATOM 827 N N . ALA A 1 105 ? 6.747 5.250 -17.789 1.00 86.31 105 ALA A N 1
ATOM 828 C CA . ALA A 1 105 ? 6.765 3.972 -17.083 1.00 86.31 105 ALA A CA 1
ATOM 829 C C . ALA A 1 105 ? 7.294 4.114 -15.645 1.00 86.31 105 ALA A C 1
ATOM 831 O O . ALA A 1 105 ? 6.704 3.569 -14.707 1.00 86.31 105 ALA A O 1
ATOM 832 N N . LEU A 1 106 ? 8.358 4.896 -15.448 1.00 87.44 106 LEU A N 1
ATOM 833 C CA . LEU A 1 106 ? 8.898 5.207 -14.122 1.00 87.44 106 LEU A CA 1
ATOM 834 C C . LEU A 1 106 ? 7.899 5.996 -13.274 1.00 87.44 106 LEU A C 1
ATOM 836 O O . LEU A 1 106 ? 7.718 5.700 -12.093 1.00 87.44 106 LEU A O 1
ATOM 840 N N . PHE A 1 107 ? 7.200 6.961 -13.870 1.00 89.44 107 PHE A N 1
ATOM 841 C CA . PHE A 1 107 ? 6.213 7.757 -13.150 1.00 89.44 107 PHE A CA 1
ATOM 842 C C . PHE A 1 107 ? 5.058 6.885 -12.641 1.00 89.44 107 PHE A C 1
ATOM 844 O O . PHE A 1 107 ? 4.764 6.884 -11.444 1.00 89.44 107 PHE A O 1
ATOM 851 N N . PHE A 1 108 ? 4.464 6.064 -13.512 1.00 88.62 108 PHE A N 1
ATOM 852 C CA . PHE A 1 108 ? 3.356 5.178 -13.140 1.00 88.62 108 PHE A CA 1
ATOM 853 C C . PHE A 1 108 ? 3.747 4.149 -12.073 1.00 88.62 108 PHE A C 1
ATOM 855 O O . PHE A 1 108 ? 3.005 3.928 -11.114 1.00 88.62 108 PHE A O 1
ATOM 862 N N . THR A 1 109 ? 4.924 3.539 -12.203 1.00 88.19 109 THR A N 1
ATOM 863 C CA . THR A 1 109 ? 5.401 2.537 -11.237 1.00 88.19 109 THR A CA 1
ATOM 864 C C . THR A 1 109 ? 5.779 3.165 -9.897 1.00 88.19 109 THR A C 1
ATOM 866 O O . THR A 1 109 ? 5.454 2.603 -8.848 1.00 88.19 109 THR A O 1
ATOM 869 N N . SER A 1 110 ? 6.374 4.362 -9.902 1.00 87.06 110 SER A N 1
ATOM 870 C CA . SER A 1 110 ? 6.726 5.082 -8.673 1.00 87.06 110 SER A CA 1
ATOM 871 C C . SER A 1 110 ? 5.504 5.389 -7.803 1.00 87.06 110 SER A C 1
ATOM 873 O O . SER A 1 110 ? 5.565 5.233 -6.584 1.00 87.06 110 SER A O 1
ATOM 875 N N . ILE A 1 111 ? 4.363 5.733 -8.413 1.00 90.12 111 ILE A N 1
ATOM 876 C CA . ILE A 1 111 ? 3.109 6.007 -7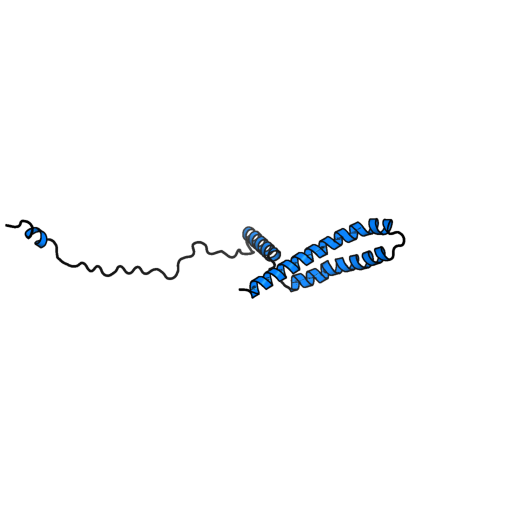.699 1.00 90.12 111 ILE A CA 1
ATOM 877 C C . ILE A 1 111 ? 2.657 4.777 -6.904 1.00 90.12 111 ILE A C 1
ATOM 879 O O . ILE A 1 111 ? 2.331 4.895 -5.720 1.00 90.12 111 ILE A O 1
ATOM 883 N N . LEU A 1 112 ? 2.677 3.593 -7.522 1.00 87.75 112 LEU A N 1
ATOM 884 C CA . LEU A 1 112 ? 2.279 2.345 -6.863 1.00 87.75 112 LEU A CA 1
ATOM 885 C C . LEU A 1 112 ? 3.170 2.036 -5.655 1.00 87.75 112 LEU A C 1
ATOM 887 O O . LEU A 1 112 ? 2.670 1.700 -4.577 1.00 87.75 112 LEU A O 1
ATOM 891 N N . VAL A 1 113 ? 4.483 2.215 -5.809 1.00 88.62 113 VAL A N 1
ATOM 892 C CA . VAL A 1 113 ? 5.456 2.002 -4.729 1.00 88.62 113 VAL A CA 1
ATOM 893 C C . VAL A 1 113 ? 5.246 3.005 -3.592 1.00 88.62 113 VAL A C 1
ATOM 895 O O . VAL A 1 113 ? 5.233 2.610 -2.425 1.00 88.62 113 VAL A O 1
ATOM 898 N N . ILE A 1 114 ? 5.012 4.284 -3.904 1.00 89.56 114 ILE A N 1
ATOM 899 C CA . ILE A 1 114 ? 4.750 5.325 -2.899 1.00 89.56 114 ILE A CA 1
ATOM 900 C C . ILE A 1 114 ? 3.486 4.999 -2.097 1.00 89.56 114 ILE A C 1
ATOM 902 O O . ILE A 1 114 ? 3.496 5.101 -0.868 1.00 89.56 114 ILE A O 1
ATOM 906 N N . ILE A 1 115 ? 2.403 4.577 -2.756 1.00 87.75 115 ILE A N 1
ATOM 907 C CA . ILE A 1 115 ? 1.150 4.214 -2.077 1.00 87.75 115 ILE A CA 1
ATOM 908 C C . ILE A 1 115 ? 1.382 3.046 -1.110 1.00 87.75 115 ILE A C 1
ATOM 910 O O . ILE A 1 115 ? 0.989 3.119 0.060 1.00 87.75 115 ILE A O 1
ATOM 914 N N . MET A 1 116 ? 2.071 1.997 -1.565 1.00 86.69 116 MET A N 1
ATOM 915 C CA . MET A 1 116 ? 2.410 0.834 -0.740 1.00 86.69 116 MET A CA 1
ATOM 916 C C . MET A 1 116 ? 3.288 1.207 0.457 1.00 86.69 116 MET A C 1
ATOM 918 O O . MET A 1 116 ? 3.017 0.776 1.582 1.00 86.69 116 MET A O 1
ATOM 922 N N . TRP A 1 117 ? 4.296 2.052 0.232 1.00 87.62 117 TRP A N 1
ATOM 923 C CA . TRP A 1 117 ? 5.194 2.542 1.273 1.00 87.62 117 TRP A CA 1
ATOM 924 C C . TRP A 1 117 ? 4.464 3.372 2.333 1.00 87.62 117 TRP A C 1
ATOM 926 O O . TRP A 1 117 ? 4.694 3.211 3.533 1.00 87.62 117 TRP A O 1
ATOM 936 N N . ARG A 1 118 ? 3.538 4.248 1.928 1.00 87.38 118 ARG A N 1
ATOM 937 C CA . ARG A 1 118 ? 2.742 5.025 2.893 1.00 87.38 118 ARG A CA 1
ATOM 938 C C . ARG A 1 118 ? 1.850 4.119 3.740 1.00 87.38 118 ARG A C 1
ATOM 940 O O . ARG A 1 118 ? 1.748 4.338 4.947 1.00 87.38 118 ARG A O 1
ATOM 947 N N . GLY A 1 119 ? 1.261 3.084 3.139 1.00 84.56 119 GLY A N 1
ATOM 948 C CA . GLY A 1 119 ? 0.457 2.091 3.853 1.00 84.56 119 GLY A CA 1
ATOM 949 C C . GLY A 1 119 ? 1.259 1.298 4.892 1.00 84.56 119 GLY A C 1
ATOM 950 O O . GLY A 1 119 ? 0.804 1.130 6.029 1.00 84.56 119 GLY A O 1
ATOM 951 N N . THR A 1 120 ? 2.472 0.850 4.550 1.00 87.81 120 THR A N 1
ATOM 952 C CA . THR A 1 120 ? 3.352 0.154 5.507 1.00 87.81 120 THR A CA 1
ATOM 953 C C . THR A 1 120 ? 3.834 1.081 6.614 1.00 87.81 120 THR A C 1
ATOM 955 O O . THR A 1 120 ? 3.781 0.702 7.786 1.00 87.81 120 THR A O 1
ATOM 958 N N . ALA A 1 121 ? 4.241 2.306 6.275 1.00 87.25 121 ALA A N 1
ATOM 959 C CA . ALA A 1 121 ? 4.694 3.296 7.247 1.00 87.25 121 ALA A CA 1
ATOM 960 C C . ALA A 1 121 ? 3.596 3.636 8.269 1.00 87.25 121 ALA A C 1
ATOM 962 O O . ALA A 1 121 ? 3.845 3.580 9.474 1.00 87.25 121 ALA A O 1
ATOM 963 N N . ALA A 1 122 ? 2.366 3.903 7.813 1.00 84.81 122 ALA A N 1
ATOM 964 C CA . ALA A 1 122 ? 1.230 4.200 8.690 1.00 84.81 122 ALA A CA 1
ATOM 965 C C . ALA A 1 122 ? 0.969 3.069 9.697 1.00 84.81 122 ALA A C 1
ATOM 967 O O . ALA A 1 122 ? 0.749 3.310 10.886 1.00 84.81 122 ALA A O 1
ATOM 968 N N . LYS A 1 123 ? 1.070 1.817 9.244 1.00 83.62 123 LYS A N 1
ATOM 969 C CA . LYS A 1 123 ? 0.907 0.655 10.114 1.00 83.62 123 LYS A CA 1
ATOM 970 C C . LYS A 1 123 ? 2.032 0.504 11.138 1.00 83.62 123 LYS A C 1
ATOM 972 O O . LYS A 1 123 ? 1.767 0.189 12.300 1.00 83.62 123 LYS A O 1
ATOM 977 N N . LEU A 1 124 ? 3.282 0.708 10.726 1.00 85.19 124 LEU A N 1
ATOM 978 C CA . LEU A 1 124 ? 4.432 0.640 11.633 1.00 85.19 124 LEU A CA 1
ATOM 979 C C . LEU A 1 124 ? 4.332 1.711 12.729 1.00 85.19 124 LEU A C 1
ATOM 981 O O . LEU A 1 124 ? 4.590 1.420 13.899 1.00 85.19 124 LEU A O 1
ATOM 985 N N . VAL A 1 125 ? 3.881 2.916 12.370 1.00 85.25 125 VAL A N 1
ATOM 986 C CA . VAL A 1 125 ? 3.621 4.007 13.321 1.00 85.25 125 VAL A CA 1
ATOM 987 C C . VAL A 1 125 ? 2.503 3.638 14.301 1.00 85.25 125 VAL A C 1
ATOM 989 O O . VAL A 1 125 ? 2.693 3.774 15.512 1.00 85.25 125 VAL A O 1
ATOM 992 N N . ALA A 1 126 ? 1.377 3.104 13.816 1.00 81.06 126 ALA A N 1
ATOM 993 C CA . ALA A 1 126 ? 0.262 2.685 14.670 1.00 81.06 126 ALA A CA 1
ATOM 994 C C . ALA A 1 126 ? 0.680 1.598 15.680 1.00 81.06 126 ALA A C 1
ATOM 996 O O . ALA A 1 126 ? 0.374 1.700 16.870 1.00 81.06 126 ALA A O 1
ATOM 997 N N . ARG A 1 127 ? 1.461 0.603 15.239 1.00 77.69 127 ARG A N 1
ATOM 998 C CA . ARG A 1 127 ? 1.983 -0.462 16.113 1.00 77.69 127 ARG A CA 1
ATOM 999 C C . ARG A 1 127 ? 2.922 0.084 17.191 1.00 77.69 127 ARG A C 1
ATOM 1001 O O . ARG A 1 127 ? 2.842 -0.333 18.343 1.00 77.69 127 ARG A O 1
ATOM 1008 N N . LYS A 1 128 ? 3.787 1.043 16.839 1.00 79.81 128 LYS A N 1
ATOM 1009 C CA . LYS A 1 128 ? 4.691 1.699 17.797 1.00 79.81 128 LYS A CA 1
ATOM 1010 C C . LYS A 1 128 ? 3.923 2.479 18.867 1.00 79.81 128 LYS A C 1
ATOM 1012 O O . LYS A 1 128 ? 4.333 2.465 20.023 1.00 79.81 128 LYS A O 1
ATOM 1017 N N . SER A 1 129 ? 2.824 3.141 18.500 1.00 75.19 129 SER A N 1
ATOM 1018 C CA . SER A 1 129 ? 1.959 3.834 19.465 1.00 75.19 129 SER A CA 1
ATOM 1019 C C . SER A 1 129 ? 1.233 2.867 20.399 1.00 75.19 129 SER A C 1
ATOM 1021 O O . SER A 1 129 ? 1.003 3.216 21.552 1.00 75.19 129 SER A O 1
ATOM 1023 N N . GLN A 1 130 ? 0.860 1.682 19.913 1.00 76.50 130 GLN A N 1
ATOM 1024 C CA . GLN A 1 130 ? 0.164 0.681 20.717 1.00 76.50 130 GLN A CA 1
ATOM 1025 C C . GLN A 1 130 ? 1.085 0.038 21.761 1.00 76.50 130 GLN A C 1
ATOM 1027 O O . GLN A 1 130 ? 0.659 -0.141 22.887 1.00 76.50 130 GLN A O 1
ATOM 1032 N N . ASN A 1 131 ? 2.354 -0.221 21.429 1.00 73.44 131 ASN A N 1
ATOM 1033 C CA . ASN A 1 131 ? 3.340 -0.760 22.381 1.00 73.44 131 ASN A CA 1
ATOM 1034 C C . ASN A 1 131 ? 3.771 0.225 23.487 1.00 73.44 131 ASN A C 1
ATOM 1036 O O . ASN A 1 131 ? 4.527 -0.159 24.373 1.00 73.44 131 ASN A O 1
ATOM 1040 N N . ARG A 1 132 ? 3.388 1.505 23.395 1.00 71.69 132 ARG A N 1
ATOM 1041 C CA . ARG A 1 132 ? 3.726 2.544 24.385 1.00 71.69 132 ARG A CA 1
ATOM 1042 C C . ARG A 1 132 ? 2.601 2.823 25.387 1.00 71.69 132 ARG A C 1
ATOM 1044 O O . ARG A 1 132 ? 2.818 3.627 26.287 1.00 71.69 132 ARG A O 1
ATOM 1051 N N . ARG A 1 133 ? 1.421 2.239 25.186 1.00 56.88 133 ARG A N 1
ATOM 1052 C CA . ARG A 1 133 ? 0.293 2.286 26.121 1.00 56.88 133 ARG A CA 1
ATOM 1053 C C . ARG A 1 133 ? 0.236 0.974 26.880 1.00 56.88 133 ARG A C 1
ATOM 1055 O O . ARG A 1 133 ? -0.148 1.036 28.061 1.00 56.88 133 ARG A O 1
#